Protein AF-A0A1U9NIG8-F1 (afdb_monomer_lite)

Sequence (157 aa):
MRRMVLVVFCVVTMLCSAGCMDKILAWNEDTTTDLLGRKADLVATLAEIDAVADLKSDDGKYKGFMVIAKRPGLEIPAQERLIKRVYEELYFDDAKGDVLVTLVENTNFSHEAKREIMVGLNNIESEEEKIRVLDAVQFRRIGVNAAMGERMGGAEE

Structure (mmCIF, N/CA/C/O backbone):
data_AF-A0A1U9NIG8-F1
#
_entry.id   AF-A0A1U9NIG8-F1
#
loop_
_atom_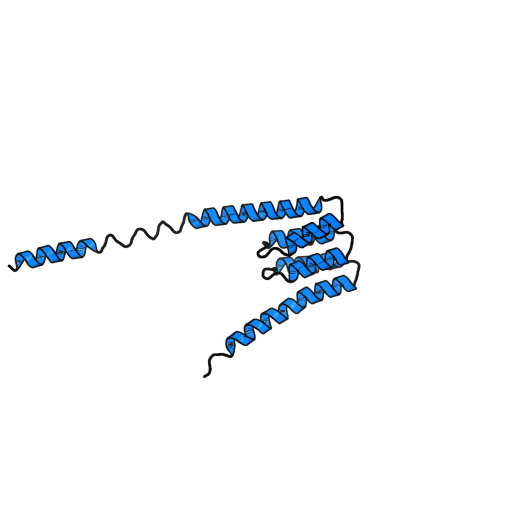site.group_PDB
_atom_site.id
_atom_site.type_symbol
_atom_site.label_atom_id
_atom_site.label_alt_id
_atom_site.label_comp_id
_atom_site.label_asym_id
_atom_site.label_entity_id
_atom_site.label_seq_id
_atom_site.pdbx_PDB_ins_code
_atom_site.Cartn_x
_atom_site.Cartn_y
_atom_site.Cartn_z
_atom_site.occupancy
_atom_site.B_iso_or_equiv
_atom_site.auth_seq_id
_atom_site.auth_comp_id
_atom_site.auth_asym_id
_atom_site.auth_atom_id
_atom_site.pdbx_PDB_model_num
ATOM 1 N N . MET A 1 1 ? 53.396 -64.487 4.299 1.00 51.72 1 MET A N 1
ATOM 2 C CA . MET A 1 1 ? 51.986 -64.040 4.402 1.00 51.72 1 MET A CA 1
ATOM 3 C C . MET A 1 1 ? 51.745 -62.835 5.326 1.00 51.72 1 MET A C 1
ATOM 5 O O . MET A 1 1 ? 50.803 -62.109 5.071 1.00 51.72 1 MET A O 1
ATOM 9 N N . ARG A 1 2 ? 52.586 -62.525 6.332 1.00 53.06 2 ARG A N 1
ATOM 10 C CA . ARG A 1 2 ? 52.402 -61.324 7.191 1.00 53.06 2 ARG A CA 1
ATOM 11 C C . ARG A 1 2 ? 52.739 -59.972 6.531 1.00 53.06 2 ARG A C 1
ATOM 13 O O . ARG A 1 2 ? 52.211 -58.950 6.937 1.00 53.06 2 ARG A O 1
ATOM 20 N N . ARG A 1 3 ? 53.580 -59.962 5.488 1.00 50.28 3 ARG A N 1
ATOM 21 C CA . ARG A 1 3 ? 53.982 -58.733 4.773 1.00 50.28 3 ARG A CA 1
ATOM 22 C C . ARG A 1 3 ? 52.950 -58.229 3.753 1.00 50.28 3 ARG A C 1
ATOM 24 O O . ARG A 1 3 ? 52.964 -57.051 3.440 1.00 50.28 3 ARG A O 1
ATOM 31 N N . MET A 1 4 ? 52.034 -59.084 3.284 1.00 52.28 4 MET A N 1
ATOM 32 C CA . MET A 1 4 ? 50.965 -58.666 2.362 1.00 52.28 4 MET A CA 1
ATOM 33 C C . MET A 1 4 ? 49.781 -57.998 3.073 1.00 52.28 4 MET A C 1
ATOM 35 O O . MET A 1 4 ? 49.127 -57.151 2.481 1.00 52.28 4 MET A O 1
ATOM 39 N N . VAL A 1 5 ? 49.546 -58.303 4.354 1.00 57.59 5 VAL A N 1
ATOM 40 C CA . VAL A 1 5 ? 48.443 -57.702 5.128 1.00 57.59 5 VAL A CA 1
ATOM 41 C C . VAL A 1 5 ? 48.713 -56.223 5.448 1.00 57.59 5 VAL A C 1
ATOM 43 O O . VAL A 1 5 ? 47.792 -55.416 5.437 1.00 57.59 5 VAL A O 1
ATOM 46 N N . LEU A 1 6 ? 49.981 -55.839 5.646 1.00 56.50 6 LEU A N 1
ATOM 47 C CA . LEU A 1 6 ? 50.364 -54.448 5.925 1.00 56.50 6 LEU A CA 1
ATOM 48 C C . LEU A 1 6 ? 50.224 -53.519 4.709 1.00 56.50 6 LEU A C 1
ATOM 50 O O . LEU A 1 6 ? 49.875 -52.355 4.873 1.00 56.50 6 LEU A O 1
ATOM 54 N N . VAL A 1 7 ? 50.448 -54.023 3.491 1.00 58.28 7 VAL A N 1
ATOM 55 C CA . VAL A 1 7 ? 50.362 -53.201 2.270 1.00 58.28 7 VAL A CA 1
ATOM 56 C C . VAL A 1 7 ? 48.907 -52.886 1.917 1.00 58.28 7 VAL A C 1
ATOM 58 O O . VAL A 1 7 ? 48.600 -51.758 1.546 1.00 58.28 7 VAL A O 1
ATOM 61 N N . VAL A 1 8 ? 47.992 -53.840 2.111 1.00 58.78 8 VAL A N 1
ATOM 62 C CA . VAL A 1 8 ? 46.557 -53.627 1.853 1.00 58.78 8 VAL A CA 1
ATOM 63 C C . VAL A 1 8 ? 45.948 -52.649 2.865 1.00 58.78 8 VAL A C 1
ATOM 65 O O . VAL A 1 8 ? 45.137 -51.808 2.485 1.00 58.78 8 VAL A O 1
ATOM 68 N N . PHE A 1 9 ? 46.386 -52.681 4.128 1.00 57.09 9 PHE A N 1
ATOM 69 C CA . PHE A 1 9 ? 45.870 -51.771 5.156 1.00 57.09 9 PHE A CA 1
ATOM 70 C C . PHE A 1 9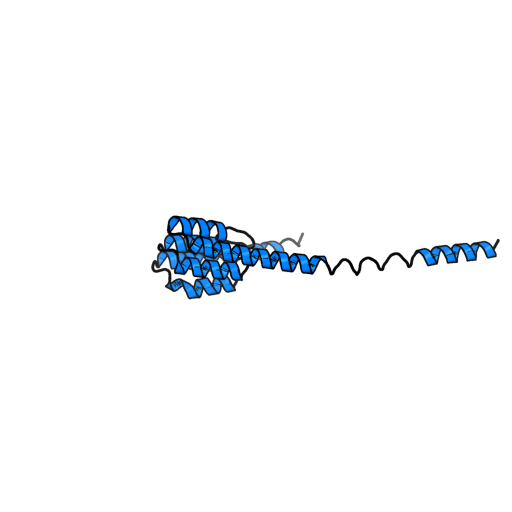 ? 46.286 -50.304 4.923 1.00 57.09 9 PHE A C 1
ATOM 72 O O . PHE A 1 9 ? 45.495 -49.403 5.188 1.00 57.09 9 PHE A O 1
ATOM 79 N N . CYS A 1 10 ? 47.475 -50.048 4.360 1.00 55.31 10 CYS A N 1
ATOM 80 C CA . CYS A 1 10 ? 47.918 -48.686 4.022 1.00 55.31 10 CYS A CA 1
ATOM 81 C C . CYS A 1 10 ? 47.210 -48.084 2.796 1.00 55.31 10 CYS A C 1
ATOM 83 O O . CYS A 1 10 ? 47.046 -46.869 2.727 1.00 55.31 10 CYS A O 1
ATOM 85 N N . VAL A 1 11 ? 46.783 -48.903 1.829 1.00 57.25 11 VAL A N 1
ATOM 86 C CA . VAL A 1 11 ? 46.081 -48.396 0.633 1.00 57.25 11 VAL A CA 1
ATOM 87 C C . VAL A 1 11 ? 44.634 -48.014 0.964 1.00 57.25 11 VAL A C 1
ATOM 89 O O . VAL A 1 11 ? 44.124 -47.027 0.441 1.00 57.25 11 VAL A O 1
ATOM 92 N N . VAL A 1 12 ? 43.983 -48.735 1.883 1.00 55.28 12 VAL A N 1
ATOM 93 C CA . VAL A 1 12 ? 42.585 -48.467 2.265 1.00 55.28 12 VAL A CA 1
ATOM 94 C C . VAL A 1 12 ? 42.450 -47.215 3.143 1.00 55.28 12 VAL A C 1
ATOM 96 O O . VAL A 1 12 ? 41.466 -46.492 3.015 1.00 55.28 12 VAL A O 1
ATOM 99 N N . THR A 1 13 ? 43.437 -46.887 3.984 1.00 55.62 13 THR A N 1
ATOM 100 C CA . THR A 1 13 ? 43.371 -45.679 4.831 1.00 55.62 13 THR A CA 1
ATOM 101 C C . THR A 1 13 ? 43.659 -44.381 4.075 1.00 55.62 13 THR A C 1
ATOM 103 O O . THR A 1 13 ? 43.152 -43.335 4.478 1.00 55.62 13 THR A O 1
ATOM 106 N N . MET A 1 14 ? 44.396 -44.422 2.957 1.00 54.38 14 MET A N 1
ATOM 107 C CA . MET A 1 14 ? 44.646 -43.231 2.130 1.00 54.38 14 MET A CA 1
ATOM 108 C C . MET A 1 14 ? 43.477 -42.831 1.217 1.00 54.38 14 MET A C 1
ATOM 110 O O . MET A 1 14 ? 43.428 -41.690 0.771 1.00 54.38 14 MET A O 1
ATOM 114 N N . LEU A 1 15 ? 42.511 -43.718 0.967 1.00 54.09 15 LEU A N 1
ATOM 115 C CA . LEU A 1 15 ? 41.338 -43.410 0.135 1.00 54.09 15 LEU A CA 1
ATOM 116 C C . LEU A 1 15 ? 40.184 -42.738 0.904 1.00 54.09 15 LEU A C 1
ATOM 118 O O . LEU A 1 15 ? 39.251 -42.245 0.277 1.00 54.09 15 LEU A O 1
ATOM 122 N N . CYS A 1 16 ? 40.254 -42.648 2.237 1.00 51.16 16 CYS A N 1
ATOM 123 C CA . CYS A 1 16 ? 39.199 -42.032 3.056 1.00 51.16 16 CYS A CA 1
ATOM 124 C C . CYS A 1 16 ? 39.382 -40.530 3.339 1.00 51.16 16 CYS A C 1
ATOM 126 O O . CYS A 1 16 ? 38.478 -39.916 3.899 1.00 51.16 16 CYS A O 1
ATOM 128 N N . SER A 1 17 ? 40.508 -39.909 2.973 1.00 53.88 17 SER A N 1
ATOM 129 C CA . SER A 1 17 ? 40.778 -38.493 3.288 1.00 53.88 17 SER A CA 1
ATOM 130 C C . SER A 1 17 ? 40.573 -37.515 2.123 1.00 53.88 17 SER A C 1
ATOM 132 O O . SER A 1 17 ? 40.663 -36.310 2.336 1.00 53.88 17 SER A O 1
ATOM 134 N N . ALA A 1 18 ? 40.231 -37.987 0.919 1.00 54.91 18 ALA A N 1
ATOM 135 C CA . ALA A 1 18 ? 39.984 -37.127 -0.247 1.00 54.91 18 ALA A CA 1
ATOM 136 C C . ALA A 1 18 ? 38.496 -36.768 -0.474 1.00 54.91 18 ALA A C 1
ATOM 138 O O . ALA A 1 18 ? 38.161 -36.192 -1.500 1.00 54.91 18 ALA A O 1
ATOM 139 N N . GLY A 1 19 ? 37.594 -37.112 0.455 1.00 53.56 19 GLY A N 1
ATOM 140 C CA . GLY A 1 19 ? 36.139 -37.011 0.251 1.00 53.56 19 GLY A CA 1
ATOM 141 C C . GLY A 1 19 ? 35.399 -35.891 0.994 1.00 53.56 19 GLY A C 1
ATOM 142 O O . GLY A 1 19 ? 34.171 -35.899 0.986 1.00 53.56 19 GLY A O 1
ATOM 143 N N . CYS A 1 20 ? 36.086 -34.958 1.665 1.00 52.88 20 CYS A N 1
ATOM 144 C CA . CYS A 1 20 ? 35.425 -34.008 2.580 1.00 52.88 20 CYS A CA 1
ATOM 145 C C . CYS A 1 20 ? 35.819 -32.527 2.411 1.00 52.88 20 CYS A C 1
ATOM 147 O O . CYS A 1 20 ? 35.652 -31.765 3.359 1.00 52.88 20 CYS A O 1
ATOM 149 N N . MET A 1 21 ? 36.332 -32.089 1.254 1.00 50.62 21 MET A N 1
ATOM 150 C CA . MET A 1 21 ? 36.712 -30.672 1.051 1.00 50.62 21 MET A CA 1
ATOM 151 C C . MET A 1 21 ? 35.975 -29.952 -0.092 1.00 50.62 21 MET A C 1
ATOM 153 O O . MET A 1 21 ? 36.123 -28.743 -0.215 1.00 50.62 21 MET A O 1
ATOM 157 N N . ASP A 1 22 ? 35.110 -30.617 -0.866 1.00 49.09 22 ASP A N 1
ATOM 158 C CA . ASP A 1 22 ? 34.421 -29.955 -1.994 1.00 49.09 22 ASP A CA 1
ATOM 159 C C . ASP A 1 22 ? 33.100 -29.261 -1.623 1.00 49.09 22 ASP A C 1
ATOM 161 O O . ASP A 1 22 ? 32.481 -28.604 -2.455 1.00 49.09 22 ASP A O 1
ATOM 165 N N . LYS A 1 23 ? 32.644 -29.353 -0.366 1.00 50.47 23 LYS A N 1
ATOM 166 C CA . LYS A 1 23 ? 31.363 -28.748 0.057 1.00 50.47 23 LYS A CA 1
ATOM 167 C C . LYS A 1 23 ? 31.466 -27.364 0.701 1.00 50.47 23 LYS A C 1
ATOM 169 O O . LYS A 1 23 ? 30.437 -26.815 1.074 1.00 50.47 23 LYS A O 1
ATOM 174 N N . ILE A 1 24 ? 32.661 -26.781 0.821 1.00 50.12 24 ILE A N 1
ATOM 175 C CA . ILE A 1 24 ? 32.827 -25.458 1.457 1.00 50.12 24 ILE A CA 1
ATOM 176 C C . ILE A 1 24 ? 32.822 -24.307 0.434 1.00 50.12 24 ILE A C 1
ATOM 178 O O . ILE A 1 24 ? 32.535 -23.173 0.805 1.00 50.12 24 ILE A O 1
ATOM 182 N N . LEU A 1 25 ? 33.041 -24.568 -0.860 1.00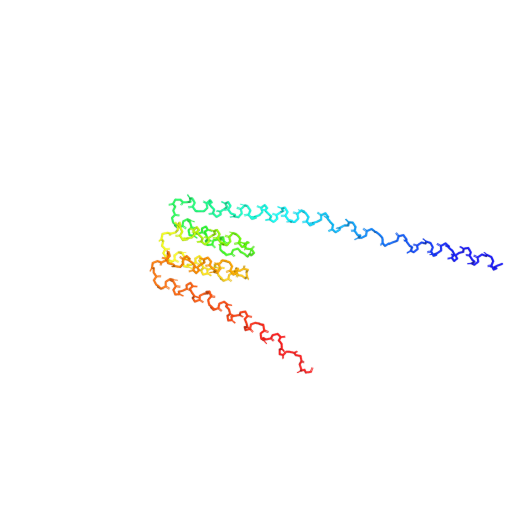 49.56 25 LEU A N 1
ATOM 183 C CA . LEU A 1 25 ? 33.071 -23.505 -1.880 1.00 49.56 25 LEU A CA 1
ATOM 184 C C . LEU A 1 25 ? 31.742 -23.276 -2.619 1.00 49.56 25 LEU A C 1
ATOM 186 O O . LEU A 1 25 ? 31.593 -22.247 -3.264 1.00 49.56 25 LEU A O 1
ATOM 190 N N . ALA A 1 26 ? 30.747 -24.153 -2.466 1.00 50.06 26 ALA A N 1
ATOM 191 C CA . ALA A 1 26 ? 29.436 -23.993 -3.110 1.00 50.06 26 ALA A CA 1
ATOM 192 C C . ALA A 1 26 ? 28.461 -23.064 -2.352 1.00 50.06 26 ALA A C 1
ATOM 194 O O . ALA A 1 26 ? 27.328 -22.894 -2.777 1.00 50.06 26 ALA A O 1
ATOM 195 N N . TRP A 1 27 ? 28.862 -22.475 -1.220 1.00 50.81 27 TRP A N 1
ATOM 196 C CA . TRP A 1 27 ? 27.973 -21.645 -0.387 1.00 50.81 27 TRP A CA 1
ATOM 197 C C . TRP A 1 27 ? 28.051 -20.137 -0.662 1.00 50.81 27 TRP A C 1
ATOM 199 O O . TRP A 1 27 ? 27.320 -19.373 -0.037 1.00 50.81 27 TRP A O 1
ATOM 209 N N . ASN A 1 28 ? 28.923 -19.684 -1.570 1.00 50.53 28 ASN A N 1
ATOM 210 C CA . ASN A 1 28 ? 29.189 -18.249 -1.732 1.00 50.53 28 ASN A CA 1
ATOM 211 C C . ASN A 1 28 ? 28.708 -17.642 -3.063 1.00 50.53 28 ASN A C 1
ATOM 213 O O . ASN A 1 28 ? 28.653 -16.421 -3.172 1.00 50.53 28 ASN A O 1
ATOM 217 N N . GLU A 1 29 ? 28.334 -18.452 -4.058 1.00 51.97 29 GLU A N 1
ATOM 218 C CA . GLU A 1 29 ? 27.858 -17.939 -5.357 1.00 51.97 29 GLU A CA 1
ATOM 219 C C . GLU A 1 29 ? 26.332 -17.756 -5.420 1.00 51.97 29 GLU A C 1
ATOM 221 O O . GLU A 1 29 ? 25.870 -16.855 -6.113 1.00 51.97 29 GLU A O 1
ATOM 226 N N . ASP A 1 30 ? 25.551 -18.491 -4.620 1.00 52.03 30 ASP A N 1
ATOM 227 C CA . ASP A 1 30 ? 24.082 -18.364 -4.624 1.00 52.03 30 ASP A CA 1
ATOM 228 C C . ASP A 1 30 ? 23.573 -17.124 -3.859 1.00 52.03 30 ASP A C 1
ATOM 230 O O . ASP A 1 30 ? 22.505 -16.584 -4.155 1.00 52.03 30 ASP A O 1
ATOM 234 N N . THR A 1 31 ? 24.347 -16.616 -2.891 1.00 55.34 31 THR A N 1
ATOM 235 C CA . THR A 1 31 ? 23.914 -15.488 -2.040 1.00 55.34 31 THR A CA 1
ATOM 236 C C . THR A 1 31 ? 23.945 -14.153 -2.795 1.00 55.34 31 THR A C 1
ATOM 238 O O . THR A 1 31 ? 23.113 -13.276 -2.563 1.00 55.34 31 THR A O 1
ATOM 241 N N . THR A 1 32 ? 24.888 -13.964 -3.720 1.00 59.34 32 THR A N 1
ATOM 242 C CA . THR A 1 32 ? 25.017 -12.707 -4.476 1.00 59.34 32 THR A CA 1
ATOM 243 C C . THR A 1 32 ? 23.973 -12.581 -5.578 1.00 59.34 32 THR A C 1
ATOM 245 O O . THR A 1 32 ? 23.471 -11.478 -5.803 1.00 59.34 32 THR A O 1
ATOM 248 N N . THR A 1 33 ? 23.593 -13.680 -6.231 1.00 62.06 33 THR A N 1
ATOM 249 C CA . THR A 1 33 ? 22.516 -13.676 -7.232 1.00 62.06 33 THR A CA 1
ATOM 250 C C . THR A 1 33 ? 21.151 -13.403 -6.611 1.00 62.06 33 THR A C 1
ATOM 252 O O . THR A 1 33 ? 20.379 -12.631 -7.179 1.00 62.06 33 THR A O 1
ATOM 255 N N . ASP A 1 34 ? 20.877 -13.949 -5.423 1.00 65.62 34 ASP A N 1
ATOM 256 C CA . ASP A 1 34 ? 19.600 -13.746 -4.727 1.00 65.62 34 ASP A CA 1
ATOM 257 C C . ASP A 1 34 ? 19.435 -12.295 -4.239 1.00 65.62 34 ASP A C 1
ATOM 259 O O . ASP A 1 34 ? 18.400 -11.661 -4.452 1.00 65.62 34 ASP A O 1
ATOM 263 N N . LEU A 1 35 ? 20.501 -11.697 -3.692 1.00 70.56 35 LEU A N 1
ATOM 264 C CA . LEU A 1 35 ? 20.488 -10.290 -3.270 1.00 70.56 35 LEU A CA 1
ATOM 265 C C . LEU A 1 35 ? 20.302 -9.318 -4.443 1.00 70.56 35 LEU A C 1
ATOM 267 O O . LEU A 1 35 ? 19.595 -8.313 -4.311 1.00 70.56 35 LEU A O 1
ATOM 271 N N . LEU A 1 36 ? 20.932 -9.596 -5.587 1.00 74.75 36 LEU A N 1
ATOM 272 C CA . LEU A 1 36 ? 20.767 -8.778 -6.790 1.00 74.75 36 LEU A CA 1
ATOM 273 C C . LEU A 1 36 ? 19.362 -8.926 -7.385 1.00 74.75 36 LEU A C 1
ATOM 275 O O . LEU A 1 36 ? 18.773 -7.914 -7.771 1.00 74.75 36 LEU A O 1
ATOM 279 N N . GLY A 1 37 ? 18.812 -10.144 -7.405 1.00 75.00 37 GLY A N 1
ATOM 280 C CA . GLY A 1 37 ? 17.443 -10.412 -7.851 1.00 75.00 37 GLY A CA 1
ATOM 281 C C . GLY A 1 37 ? 16.410 -9.683 -6.995 1.00 75.00 37 GLY A C 1
ATOM 282 O O . GLY A 1 37 ? 15.599 -8.918 -7.514 1.00 75.00 37 GLY A O 1
ATOM 283 N N . ARG A 1 38 ? 16.524 -9.801 -5.670 1.00 80.00 38 ARG A N 1
ATOM 284 C CA . ARG A 1 38 ? 15.645 -9.120 -4.712 1.00 80.00 38 ARG A CA 1
ATOM 285 C C . ARG A 1 38 ? 15.664 -7.599 -4.862 1.00 80.00 38 ARG A C 1
ATOM 287 O O . ARG A 1 38 ? 14.623 -6.945 -4.845 1.00 80.00 38 ARG A O 1
ATOM 294 N N . LYS A 1 39 ? 16.852 -7.021 -5.067 1.00 84.88 39 LYS A N 1
ATOM 295 C CA . LYS A 1 39 ? 16.991 -5.579 -5.308 1.00 84.88 39 LYS A CA 1
ATOM 296 C C . LYS A 1 39 ? 16.319 -5.151 -6.617 1.00 84.88 39 LYS A C 1
ATOM 298 O O . LYS A 1 39 ? 15.713 -4.081 -6.651 1.00 84.88 39 LYS A O 1
ATOM 303 N N . ALA A 1 40 ? 16.436 -5.945 -7.681 1.00 87.31 40 ALA A N 1
ATOM 304 C CA . ALA A 1 40 ? 15.781 -5.655 -8.954 1.00 87.31 40 ALA A CA 1
ATOM 305 C C . ALA A 1 40 ? 14.247 -5.699 -8.825 1.00 87.31 40 ALA A C 1
ATOM 307 O O . ALA A 1 40 ? 13.578 -4.782 -9.305 1.00 87.31 40 ALA A O 1
ATOM 308 N N . ASP A 1 41 ? 13.713 -6.685 -8.102 1.00 90.69 41 ASP A N 1
ATOM 309 C CA . ASP A 1 41 ? 12.275 -6.817 -7.829 1.00 90.69 41 ASP A CA 1
ATOM 310 C C . ASP A 1 41 ? 11.720 -5.638 -7.022 1.00 90.69 41 ASP A C 1
ATOM 312 O O . ASP A 1 41 ? 10.655 -5.102 -7.351 1.00 90.69 41 ASP A O 1
ATOM 316 N N . LEU A 1 42 ? 12.457 -5.169 -6.009 1.00 94.00 42 LEU A N 1
ATOM 317 C CA . LEU A 1 42 ? 12.078 -3.967 -5.265 1.00 94.00 42 LEU A CA 1
ATOM 318 C C . LEU A 1 42 ? 12.004 -2.745 -6.185 1.00 94.00 42 LEU A C 1
ATOM 320 O O . LEU A 1 42 ? 11.020 -2.009 -6.154 1.00 94.00 42 LEU A O 1
ATOM 324 N N . VAL A 1 43 ? 13.032 -2.523 -7.009 1.00 95.94 43 VAL A N 1
ATOM 325 C CA . VAL A 1 43 ? 13.075 -1.378 -7.933 1.00 95.94 43 VAL A CA 1
ATOM 326 C C . VAL A 1 43 ? 11.912 -1.434 -8.924 1.00 95.94 43 VAL A C 1
ATOM 328 O O . VAL A 1 43 ? 11.266 -0.412 -9.151 1.00 95.94 43 VAL A O 1
ATOM 331 N N . ALA A 1 44 ? 11.605 -2.615 -9.466 1.00 96.75 44 ALA A N 1
ATOM 332 C CA . ALA A 1 44 ? 10.466 -2.808 -10.359 1.00 96.75 44 ALA A CA 1
ATOM 333 C C . ALA A 1 44 ? 9.132 -2.517 -9.6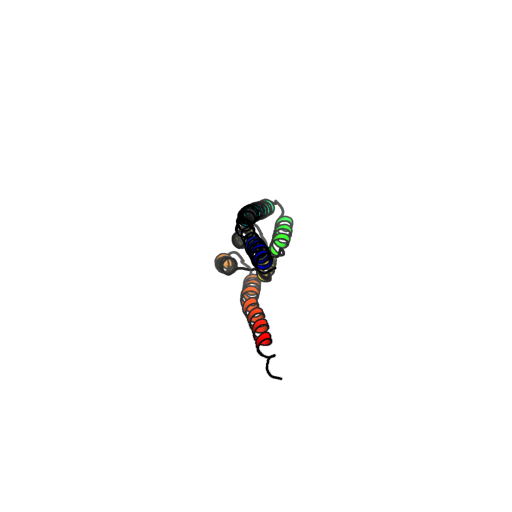54 1.00 96.75 44 ALA A C 1
ATOM 335 O O . ALA A 1 44 ? 8.289 -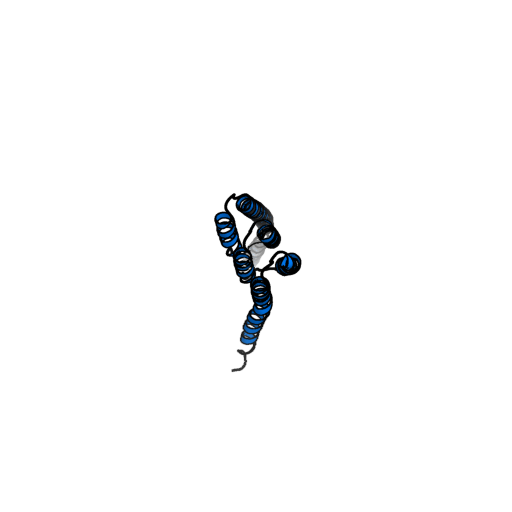1.809 -10.201 1.00 96.75 44 ALA A O 1
ATOM 336 N N . THR A 1 45 ? 8.970 -2.989 -8.417 1.00 97.69 45 THR A N 1
ATOM 337 C CA . THR A 1 45 ? 7.760 -2.753 -7.616 1.00 97.69 45 THR A CA 1
ATOM 338 C C . THR A 1 45 ? 7.572 -1.269 -7.293 1.00 97.69 45 THR A C 1
ATOM 340 O O . THR A 1 45 ? 6.464 -0.747 -7.390 1.00 97.69 45 THR A O 1
ATOM 343 N N . LEU A 1 46 ? 8.645 -0.555 -6.940 1.00 98.12 46 LEU A N 1
ATOM 344 C CA . LEU A 1 46 ? 8.587 0.891 -6.696 1.00 98.12 46 LEU A CA 1
ATOM 345 C C . LEU A 1 46 ? 8.214 1.661 -7.968 1.00 98.12 46 LEU A C 1
ATOM 347 O O . LEU A 1 46 ? 7.370 2.555 -7.913 1.00 98.12 46 LEU A O 1
ATOM 351 N N . ALA A 1 47 ? 8.802 1.287 -9.107 1.00 98.25 47 ALA A N 1
ATOM 352 C CA . ALA A 1 47 ? 8.470 1.877 -10.398 1.00 98.25 47 ALA A CA 1
ATOM 353 C C . ALA A 1 47 ? 7.012 1.603 -10.796 1.00 98.25 47 ALA A C 1
ATOM 355 O O . ALA A 1 47 ? 6.359 2.475 -11.360 1.00 98.25 47 ALA A O 1
ATOM 356 N N . GLU A 1 48 ? 6.481 0.423 -10.473 1.00 98.56 48 GLU A N 1
ATOM 357 C CA . GLU A 1 48 ? 5.075 0.094 -10.696 1.00 98.56 48 GLU A CA 1
ATOM 358 C C . GLU A 1 48 ? 4.141 0.954 -9.838 1.00 98.56 48 GLU A C 1
ATOM 360 O O . GLU A 1 48 ? 3.167 1.492 -10.360 1.00 98.56 48 GLU A O 1
ATOM 365 N N . ILE A 1 49 ? 4.447 1.132 -8.547 1.00 98.62 49 ILE A N 1
ATOM 366 C CA . ILE A 1 49 ? 3.672 2.014 -7.659 1.00 98.62 49 ILE A CA 1
ATOM 367 C C . ILE A 1 49 ? 3.630 3.437 -8.228 1.00 98.62 49 ILE A C 1
ATOM 369 O O . ILE A 1 49 ? 2.563 4.048 -8.280 1.00 98.62 49 ILE A O 1
ATOM 373 N N . ASP A 1 50 ? 4.773 3.953 -8.682 1.00 98.56 50 ASP A N 1
ATOM 374 C CA . ASP A 1 50 ? 4.852 5.288 -9.275 1.00 98.56 50 ASP A CA 1
ATOM 375 C C . ASP A 1 50 ? 4.107 5.366 -10.623 1.00 98.56 50 ASP A C 1
ATOM 377 O O . ASP A 1 50 ? 3.391 6.332 -10.871 1.00 98.56 50 ASP A O 1
ATOM 381 N N . ALA A 1 51 ? 4.161 4.322 -11.453 1.00 98.56 51 ALA A N 1
ATOM 382 C CA . ALA A 1 51 ? 3.394 4.269 -12.697 1.00 98.56 51 ALA A CA 1
ATOM 383 C C . ALA A 1 51 ? 1.872 4.234 -12.460 1.00 98.56 51 ALA A C 1
ATOM 385 O O . ALA A 1 51 ? 1.115 4.825 -13.232 1.00 98.56 51 ALA A O 1
ATOM 386 N N . VAL A 1 52 ? 1.412 3.560 -11.399 1.00 98.62 52 VAL A N 1
ATOM 387 C CA . VAL A 1 52 ? -0.000 3.581 -10.988 1.00 98.62 52 VAL A CA 1
ATOM 388 C C . VAL A 1 52 ? -0.396 4.969 -10.487 1.00 98.62 52 VAL A C 1
ATOM 390 O O . VAL A 1 52 ? -1.466 5.450 -10.855 1.00 98.62 52 VAL A O 1
ATOM 393 N N . ALA A 1 53 ? 0.458 5.629 -9.698 1.00 98.38 53 ALA A N 1
ATOM 394 C CA . ALA A 1 53 ? 0.226 6.991 -9.212 1.00 98.38 53 ALA A CA 1
ATOM 395 C C . ALA A 1 53 ? 0.031 8.004 -10.356 1.00 98.38 53 ALA A C 1
ATOM 397 O O . ALA A 1 53 ? -0.827 8.880 -10.259 1.00 98.38 53 ALA A O 1
ATOM 398 N N . ASP A 1 54 ? 0.750 7.829 -11.467 1.00 98.31 54 ASP A N 1
ATOM 399 C CA . ASP A 1 54 ? 0.679 8.709 -12.640 1.00 98.31 54 ASP A CA 1
ATOM 400 C C . ASP A 1 54 ? -0.576 8.496 -13.519 1.00 98.31 54 ASP A C 1
ATOM 402 O O . ASP A 1 54 ? -0.792 9.215 -14.506 1.00 98.31 54 ASP A O 1
ATOM 406 N N . LEU A 1 55 ? -1.439 7.521 -13.200 1.00 97.94 55 LEU A N 1
ATOM 407 C CA . LEU A 1 55 ? -2.690 7.315 -13.933 1.00 97.94 55 LEU A CA 1
ATOM 408 C C . LEU A 1 55 ? -3.631 8.515 -13.767 1.00 97.94 55 LEU A C 1
ATOM 410 O O . LEU A 1 55 ? -3.843 9.037 -12.681 1.00 97.94 55 LEU A O 1
ATOM 414 N N . LYS A 1 56 ? -4.284 8.932 -14.856 1.00 97.12 56 LYS A N 1
ATOM 415 C CA . LYS A 1 56 ? -5.181 10.104 -14.831 1.00 97.12 56 LYS A CA 1
ATOM 416 C C . LYS A 1 56 ? -6.504 9.872 -14.102 1.00 97.12 56 LYS A C 1
ATOM 418 O O . LYS A 1 56 ? -7.150 10.832 -13.701 1.00 97.12 56 LYS A O 1
ATOM 423 N N . SER A 1 57 ? -6.954 8.622 -14.028 1.00 97.62 57 SER A N 1
ATOM 424 C CA . SER A 1 57 ? -8.251 8.261 -13.457 1.00 97.62 57 SER A CA 1
ATOM 425 C C . SER A 1 57 ? -8.065 7.701 -12.058 1.00 97.62 57 SER A C 1
ATOM 427 O O . SER A 1 57 ? -7.298 6.757 -11.884 1.00 97.62 57 SER A O 1
ATOM 429 N N . ASP A 1 58 ? -8.816 8.242 -11.102 1.00 97.12 58 ASP A N 1
ATOM 430 C CA . ASP A 1 58 ? -8.805 7.795 -9.708 1.00 97.12 58 ASP A CA 1
ATOM 431 C C . ASP A 1 58 ? -9.199 6.313 -9.560 1.00 97.12 58 ASP A C 1
ATOM 433 O O . ASP A 1 58 ? -8.484 5.552 -8.922 1.00 97.12 58 ASP A O 1
ATOM 437 N N . ASP A 1 59 ? -10.231 5.849 -10.278 1.00 98.06 59 ASP A N 1
ATOM 438 C CA . ASP A 1 59 ? -10.613 4.425 -10.327 1.00 98.06 59 ASP A CA 1
ATOM 439 C C . ASP A 1 59 ? -9.466 3.529 -10.833 1.00 98.06 59 ASP A C 1
ATOM 441 O O . ASP A 1 59 ? -9.244 2.427 -10.326 1.00 98.06 59 ASP A O 1
ATOM 445 N N . GLY A 1 60 ? -8.691 4.019 -11.807 1.00 98.38 60 GLY A N 1
ATOM 446 C CA . GLY A 1 60 ? -7.495 3.336 -12.298 1.00 98.38 60 GLY A CA 1
ATOM 447 C C . GLY A 1 60 ? -6.399 3.243 -11.236 1.00 98.38 60 GLY A C 1
ATOM 448 O O . GLY A 1 60 ? -5.833 2.164 -11.040 1.00 98.38 60 GLY A O 1
ATOM 449 N N . LYS A 1 61 ? -6.138 4.347 -10.522 1.00 98.69 61 LYS A N 1
ATOM 450 C CA . LYS A 1 61 ? -5.191 4.387 -9.398 1.00 98.69 61 LYS A CA 1
ATOM 451 C C . LYS A 1 61 ? -5.619 3.430 -8.286 1.00 98.69 61 LYS A C 1
ATOM 453 O O . LYS A 1 61 ? -4.821 2.593 -7.871 1.00 98.69 61 LYS A O 1
ATOM 458 N N . TYR A 1 62 ? -6.885 3.490 -7.868 1.00 98.69 62 TYR A N 1
ATOM 459 C CA . TYR A 1 62 ? -7.463 2.612 -6.849 1.00 98.69 62 TYR A CA 1
ATOM 460 C C . TYR A 1 62 ? -7.266 1.141 -7.214 1.00 98.69 62 TYR A C 1
ATOM 462 O O . TYR A 1 62 ? -6.674 0.384 -6.445 1.00 98.69 62 TYR A O 1
ATOM 470 N N . LYS A 1 63 ? -7.676 0.734 -8.422 1.00 98.62 63 LYS A N 1
ATOM 471 C CA . LYS A 1 63 ? -7.511 -0.651 -8.890 1.00 98.62 63 LYS A CA 1
ATOM 472 C C . LYS A 1 63 ? -6.047 -1.082 -8.906 1.00 98.62 63 LYS A C 1
ATOM 474 O O . LYS A 1 63 ? -5.743 -2.190 -8.464 1.00 98.62 63 LYS A O 1
ATOM 479 N N . GLY A 1 64 ? -5.147 -0.223 -9.384 1.00 98.62 64 GLY A N 1
ATOM 480 C CA . GLY A 1 64 ? -3.712 -0.506 -9.407 1.00 98.62 64 GLY A CA 1
ATOM 481 C C . GLY A 1 64 ? -3.131 -0.684 -8.003 1.00 98.62 64 GLY A C 1
ATOM 482 O O . GLY A 1 64 ? -2.518 -1.713 -7.713 1.00 98.62 64 GLY A O 1
ATOM 483 N N . PHE A 1 65 ? -3.386 0.262 -7.099 1.00 98.69 65 PHE A N 1
ATOM 484 C CA . PHE A 1 65 ? -2.909 0.187 -5.719 1.00 98.69 65 PHE A CA 1
ATOM 485 C C . PHE A 1 65 ? -3.496 -1.010 -4.968 1.00 98.69 65 PHE A C 1
ATOM 487 O O . PHE A 1 65 ? -2.759 -1.692 -4.257 1.00 98.69 65 PHE A O 1
ATOM 494 N N . MET A 1 66 ? -4.773 -1.339 -5.185 1.00 98.62 66 MET A N 1
ATOM 495 C CA . MET A 1 66 ? -5.404 -2.535 -4.617 1.00 98.62 66 MET A CA 1
ATOM 496 C C . MET A 1 66 ? -4.715 -3.825 -5.063 1.00 98.62 66 MET A C 1
ATOM 498 O O . MET A 1 66 ? -4.515 -4.732 -4.253 1.00 98.62 66 MET A O 1
ATOM 502 N N . VAL A 1 67 ? -4.343 -3.935 -6.342 1.00 98.44 67 VAL A N 1
ATOM 503 C CA . VAL A 1 67 ? -3.613 -5.107 -6.848 1.00 98.44 67 VAL A CA 1
ATOM 504 C C . VAL A 1 67 ? -2.250 -5.230 -6.170 1.00 98.44 67 VAL A C 1
ATOM 506 O O . VAL A 1 67 ? -1.875 -6.334 -5.780 1.00 98.44 67 VAL A O 1
ATOM 509 N N . ILE A 1 68 ? -1.530 -4.119 -5.996 1.00 98.25 68 ILE A N 1
ATOM 510 C CA . ILE A 1 68 ? -0.213 -4.111 -5.344 1.00 98.25 68 ILE A CA 1
ATOM 511 C C . ILE A 1 68 ? -0.342 -4.450 -3.850 1.00 98.25 68 ILE A C 1
ATOM 513 O O . ILE A 1 68 ? 0.405 -5.294 -3.359 1.00 98.25 68 ILE A O 1
ATOM 517 N N . ALA A 1 69 ? -1.318 -3.873 -3.140 1.00 97.94 69 ALA A N 1
ATOM 518 C CA . ALA A 1 69 ? -1.550 -4.115 -1.712 1.00 97.94 69 ALA A CA 1
ATOM 519 C C . ALA A 1 69 ? -1.824 -5.595 -1.388 1.00 97.94 69 ALA A C 1
ATOM 521 O O . ALA A 1 69 ? -1.367 -6.104 -0.362 1.00 97.94 69 ALA A O 1
ATOM 522 N N . LYS A 1 70 ? -2.518 -6.304 -2.289 1.00 97.06 70 LYS A N 1
ATOM 523 C CA . LYS A 1 70 ? -2.827 -7.739 -2.158 1.00 97.06 70 LYS A CA 1
ATOM 524 C C . LYS A 1 70 ? -1.623 -8.661 -2.361 1.00 97.06 70 LYS A C 1
ATOM 526 O O . LYS A 1 70 ? -1.744 -9.860 -2.112 1.00 97.06 70 LYS A O 1
ATOM 531 N N . ARG A 1 71 ? -0.484 -8.164 -2.858 1.00 96.44 71 ARG A N 1
ATOM 532 C CA . ARG A 1 71 ? 0.661 -9.029 -3.174 1.00 96.44 71 ARG A CA 1
ATOM 533 C C . ARG A 1 71 ? 1.334 -9.535 -1.903 1.00 96.44 71 ARG A C 1
ATOM 535 O O . ARG A 1 71 ? 1.795 -8.718 -1.105 1.00 96.44 71 ARG A O 1
ATOM 542 N N . PRO A 1 72 ? 1.470 -10.855 -1.715 1.00 93.00 72 PRO A N 1
ATOM 543 C CA . PRO A 1 72 ? 2.226 -11.378 -0.589 1.00 93.00 72 PRO A CA 1
ATOM 544 C C . PRO A 1 72 ? 3.700 -10.987 -0.730 1.00 93.00 72 PRO A C 1
ATOM 546 O O . PRO A 1 72 ? 4.231 -10.926 -1.837 1.00 93.00 72 PRO A O 1
ATOM 549 N N . GLY A 1 73 ? 4.378 -10.745 0.388 1.00 90.56 73 GLY A N 1
ATOM 550 C CA . GLY A 1 73 ? 5.826 -10.524 0.363 1.00 90.56 73 GLY A CA 1
ATOM 551 C C . GLY A 1 73 ? 6.262 -9.130 -0.102 1.00 90.56 73 GLY A C 1
ATOM 552 O O . GLY A 1 73 ? 7.457 -8.923 -0.291 1.00 90.56 73 GLY A O 1
ATOM 553 N N . LEU A 1 74 ? 5.341 -8.163 -0.226 1.00 95.25 74 LEU A N 1
ATOM 554 C CA . LEU A 1 74 ? 5.676 -6.770 -0.534 1.00 95.25 74 LEU A CA 1
ATOM 555 C C . LEU A 1 74 ? 6.739 -6.219 0.433 1.00 95.25 74 LEU A C 1
ATOM 557 O O . LEU A 1 74 ? 6.532 -6.197 1.646 1.00 95.25 74 LEU A O 1
ATOM 561 N N . GLU A 1 75 ? 7.887 -5.788 -0.077 1.00 95.69 75 GLU A N 1
ATOM 562 C CA . GLU A 1 75 ? 8.987 -5.346 0.781 1.00 95.69 75 GLU A CA 1
ATOM 563 C C . GLU A 1 75 ? 8.662 -4.058 1.542 1.00 95.69 75 GLU A C 1
ATOM 565 O O . GLU A 1 75 ? 7.886 -3.228 1.078 1.00 95.69 75 GLU A O 1
ATOM 570 N N . ILE A 1 76 ? 9.309 -3.857 2.694 1.00 97.00 76 ILE A N 1
ATOM 571 C CA . ILE A 1 76 ? 9.053 -2.712 3.582 1.00 97.00 76 ILE A CA 1
ATOM 572 C C . ILE A 1 76 ? 9.098 -1.362 2.838 1.00 97.00 76 ILE A C 1
ATOM 574 O O . ILE A 1 76 ? 8.129 -0.612 2.958 1.00 97.00 76 ILE A O 1
ATOM 578 N N . PRO A 1 77 ? 10.123 -1.054 2.012 1.00 97.62 77 PRO A N 1
ATOM 579 C CA . PRO A 1 77 ? 10.155 0.225 1.303 1.00 97.62 77 PRO A CA 1
ATOM 580 C C . PRO A 1 77 ? 9.015 0.370 0.284 1.00 97.62 77 PRO A C 1
ATOM 582 O O . PRO A 1 77 ? 8.528 1.475 0.055 1.00 97.62 77 PRO A O 1
ATOM 585 N N . ALA A 1 78 ? 8.560 -0.738 -0.313 1.00 98.12 78 ALA A N 1
ATOM 586 C CA . ALA A 1 78 ? 7.416 -0.738 -1.220 1.00 98.12 78 ALA A CA 1
ATOM 587 C C . ALA A 1 78 ? 6.093 -0.522 -0.468 1.00 98.12 78 ALA A C 1
ATOM 589 O O . ALA A 1 78 ? 5.251 0.230 -0.953 1.00 98.12 78 ALA A O 1
ATOM 590 N N . GLN A 1 79 ? 5.929 -1.094 0.732 1.00 98.44 79 GLN A N 1
ATOM 591 C CA . GLN A 1 79 ? 4.770 -0.817 1.591 1.00 98.44 79 GLN A CA 1
ATOM 592 C C . GLN A 1 79 ? 4.704 0.673 1.965 1.00 98.44 79 GLN A C 1
ATOM 594 O O . GLN A 1 79 ? 3.666 1.304 1.779 1.00 98.44 79 GLN A O 1
ATOM 599 N N . GLU A 1 80 ? 5.813 1.259 2.433 1.00 98.38 80 GLU A N 1
ATOM 600 C CA . GLU A 1 80 ? 5.884 2.688 2.784 1.00 98.38 80 GLU A CA 1
ATOM 601 C C . GLU A 1 80 ? 5.599 3.591 1.573 1.00 98.38 80 GLU A C 1
ATOM 603 O O . GLU A 1 80 ? 4.850 4.565 1.684 1.00 98.38 80 GLU A O 1
ATOM 608 N N . ARG A 1 81 ? 6.169 3.269 0.401 1.00 98.44 81 ARG A N 1
ATOM 609 C CA . ARG A 1 81 ? 5.929 4.026 -0.837 1.00 98.44 81 ARG A CA 1
ATOM 610 C C . ARG A 1 81 ? 4.469 3.942 -1.271 1.00 98.44 81 ARG A C 1
ATOM 612 O O . ARG A 1 81 ? 3.903 4.974 -1.621 1.00 98.44 81 ARG A O 1
ATOM 619 N N . LEU A 1 82 ? 3.866 2.753 -1.216 1.00 98.69 82 LEU A N 1
ATOM 620 C CA . LEU A 1 82 ? 2.456 2.548 -1.545 1.00 98.69 82 LEU A CA 1
ATOM 621 C C . LEU A 1 82 ? 1.552 3.394 -0.642 1.00 98.69 82 LEU A C 1
ATOM 623 O O . LEU A 1 82 ? 0.704 4.111 -1.155 1.00 98.69 82 LEU A O 1
ATOM 627 N N . ILE A 1 83 ? 1.772 3.372 0.677 1.00 98.62 83 ILE A N 1
ATOM 628 C CA . ILE A 1 83 ? 0.978 4.148 1.645 1.00 98.62 83 ILE A CA 1
ATOM 629 C C . ILE A 1 83 ? 1.037 5.647 1.335 1.00 98.62 83 ILE A C 1
ATOM 631 O O . ILE A 1 83 ? -0.002 6.301 1.262 1.00 98.62 83 ILE A O 1
ATOM 635 N N . LYS A 1 84 ? 2.240 6.189 1.099 1.00 98.56 84 LYS A N 1
ATOM 636 C CA . LYS A 1 84 ? 2.413 7.608 0.746 1.00 98.56 84 LYS A CA 1
ATOM 637 C C . LYS A 1 84 ? 1.644 7.968 -0.518 1.00 98.56 84 LYS A C 1
ATOM 639 O O . LYS A 1 84 ? 0.868 8.917 -0.505 1.00 98.56 84 LYS A O 1
ATOM 644 N N . ARG A 1 85 ? 1.800 7.166 -1.577 1.00 98.50 85 ARG A N 1
ATOM 645 C CA . ARG A 1 85 ? 1.093 7.395 -2.842 1.00 98.50 85 ARG A CA 1
ATOM 646 C C . ARG A 1 85 ? -0.418 7.274 -2.694 1.00 98.50 85 ARG A C 1
ATOM 648 O O . ARG A 1 85 ? -1.128 8.074 -3.277 1.00 98.50 85 ARG A O 1
ATOM 655 N N . VAL A 1 86 ? -0.922 6.346 -1.886 1.00 98.62 86 VAL A N 1
ATOM 656 C CA . VAL A 1 86 ? -2.361 6.231 -1.606 1.00 98.62 86 VAL A CA 1
ATOM 657 C C . VAL A 1 86 ? -2.912 7.519 -0.995 1.00 98.62 86 VAL A C 1
ATOM 659 O O . VAL A 1 86 ? -3.934 8.012 -1.463 1.00 98.62 86 VAL A O 1
ATOM 662 N N . TYR A 1 87 ? -2.229 8.096 -0.002 1.00 98.50 87 TYR A N 1
ATOM 663 C CA . TYR A 1 87 ? -2.666 9.359 0.602 1.00 98.50 87 TYR A CA 1
ATOM 664 C C . TYR A 1 87 ? -2.571 10.552 -0.351 1.00 98.50 87 TYR A C 1
ATOM 666 O O . TYR A 1 87 ? -3.453 11.406 -0.331 1.00 98.50 87 TYR A O 1
ATOM 674 N N . GLU A 1 88 ? -1.503 10.621 -1.147 1.00 98.06 88 GLU A N 1
ATOM 675 C CA . GLU A 1 88 ? -1.236 11.734 -2.065 1.00 98.06 88 GLU A CA 1
ATOM 676 C C . GLU A 1 88 ? -2.141 11.714 -3.305 1.00 98.06 88 GLU A C 1
ATOM 678 O O . GLU A 1 88 ? -2.517 12.771 -3.809 1.00 98.06 88 GLU A O 1
ATOM 683 N N . GLU A 1 89 ? -2.465 10.524 -3.817 1.00 98.38 89 GLU A N 1
ATOM 684 C CA . GLU A 1 89 ? -2.942 10.365 -5.194 1.00 98.38 89 GLU A CA 1
ATOM 685 C C . GLU A 1 89 ? -4.393 9.913 -5.324 1.00 98.38 89 GLU A C 1
ATOM 687 O O . GLU A 1 89 ? -4.975 10.146 -6.390 1.00 98.38 89 GLU A O 1
ATOM 692 N N . LEU A 1 90 ? -4.956 9.257 -4.300 1.00 98.31 90 LEU A N 1
ATOM 693 C CA . LEU A 1 90 ? -6.376 8.908 -4.281 1.00 98.31 90 LEU A CA 1
ATOM 694 C C . LEU A 1 90 ? -7.193 10.066 -3.727 1.00 98.31 90 LEU A C 1
ATOM 696 O O . LEU A 1 90 ? -6.887 10.623 -2.672 1.00 98.31 90 LEU A O 1
ATOM 700 N N . TYR A 1 91 ? -8.263 10.401 -4.435 1.00 97.88 91 TYR A N 1
ATOM 701 C CA . TYR A 1 91 ? -9.155 11.480 -4.041 1.00 97.88 91 TYR A CA 1
ATOM 702 C C . TYR A 1 91 ? -10.133 11.042 -2.948 1.00 97.88 91 TYR A C 1
ATOM 704 O O . TYR A 1 91 ? -10.323 11.766 -1.972 1.00 97.88 91 TYR A O 1
ATOM 712 N N . PHE A 1 92 ? -10.738 9.860 -3.095 1.00 97.75 92 PHE A N 1
ATOM 713 C CA . PHE A 1 92 ? -11.781 9.402 -2.182 1.00 97.75 92 PHE A CA 1
ATOM 714 C C . PHE A 1 92 ? -11.217 8.630 -0.984 1.00 97.75 92 PHE A C 1
ATOM 716 O O . PHE A 1 92 ? -10.331 7.782 -1.111 1.00 97.75 92 PHE A O 1
ATOM 723 N N . ASP A 1 93 ? -11.746 8.931 0.199 1.00 98.31 93 ASP A N 1
ATOM 724 C CA . ASP A 1 93 ? -11.274 8.353 1.456 1.00 98.31 93 ASP A CA 1
ATOM 725 C C . ASP A 1 93 ? -11.642 6.879 1.635 1.00 98.31 93 ASP A C 1
ATOM 727 O O . ASP A 1 93 ? -10.867 6.137 2.234 1.00 98.31 93 ASP A O 1
ATOM 731 N N . ASP A 1 94 ? -12.774 6.437 1.089 1.00 98.19 94 ASP A N 1
ATOM 732 C CA . ASP A 1 94 ? -13.167 5.024 1.060 1.00 98.19 94 ASP A CA 1
ATOM 733 C C . ASP A 1 94 ? -12.155 4.191 0.258 1.00 98.19 94 ASP A C 1
ATOM 735 O O . ASP A 1 94 ? -11.696 3.144 0.722 1.00 98.19 94 ASP A O 1
ATOM 739 N N . ALA A 1 95 ? -11.711 4.709 -0.891 1.00 98.50 95 ALA A N 1
ATOM 740 C CA . ALA A 1 95 ? -10.675 4.101 -1.716 1.00 98.50 95 ALA A CA 1
ATOM 741 C C . ALA A 1 95 ? -9.317 4.050 -0.993 1.00 98.50 95 ALA A C 1
ATOM 743 O O . ALA A 1 95 ? -8.629 3.025 -1.045 1.00 98.50 95 ALA A O 1
ATOM 744 N N . LYS A 1 96 ? -8.935 5.120 -0.275 1.00 98.69 96 LYS A N 1
ATOM 745 C CA . LYS A 1 96 ? -7.742 5.106 0.595 1.00 98.69 96 LYS A CA 1
ATOM 746 C C . LYS A 1 96 ? -7.873 4.033 1.672 1.00 98.69 96 LYS A C 1
ATOM 748 O O . LYS A 1 96 ? -6.965 3.217 1.831 1.00 98.69 96 LYS A O 1
ATOM 753 N N . GLY A 1 97 ? -8.994 4.022 2.391 1.00 98.38 97 GLY A N 1
ATOM 754 C CA . GLY A 1 97 ? -9.265 3.070 3.462 1.00 98.38 97 GLY A CA 1
ATOM 755 C C . GLY A 1 97 ? -9.176 1.624 2.981 1.00 98.38 97 GLY A C 1
ATOM 756 O O . GLY A 1 97 ? -8.472 0.823 3.593 1.00 98.38 97 GLY A O 1
ATOM 757 N N . ASP A 1 98 ? -9.780 1.310 1.834 1.00 98.50 98 ASP A N 1
ATOM 758 C CA . ASP A 1 98 ? -9.782 -0.031 1.244 1.00 98.50 98 ASP A CA 1
ATOM 759 C C . ASP A 1 98 ? -8.365 -0.541 0.961 1.00 98.50 98 ASP A C 1
ATOM 761 O O . ASP A 1 98 ? -8.018 -1.670 1.327 1.00 98.50 98 ASP A O 1
ATOM 765 N N . VAL A 1 99 ? -7.526 0.293 0.336 1.00 98.62 99 VAL A N 1
ATOM 766 C CA . VAL A 1 99 ? -6.140 -0.077 0.017 1.00 98.62 99 VAL A CA 1
ATOM 767 C C . VAL A 1 99 ? -5.327 -0.281 1.292 1.00 98.62 99 VAL A C 1
ATOM 769 O O . VAL A 1 99 ? -4.587 -1.262 1.401 1.00 98.62 99 VAL A O 1
ATOM 772 N N . LEU A 1 100 ? -5.464 0.621 2.266 1.00 98.44 100 LEU A N 1
ATOM 773 C CA . LEU A 1 100 ? -4.708 0.557 3.515 1.00 98.44 100 LEU A CA 1
ATOM 774 C C . LEU A 1 100 ? -5.114 -0.646 4.367 1.00 98.44 100 LEU A C 1
ATOM 776 O O . LEU A 1 100 ? -4.236 -1.357 4.851 1.00 98.44 100 LEU A O 1
ATOM 780 N N . VAL A 1 101 ? -6.413 -0.921 4.507 1.00 98.12 101 VAL A N 1
ATOM 781 C CA . VAL A 1 101 ? -6.916 -2.115 5.205 1.00 98.12 101 VAL A CA 1
ATOM 782 C C . VAL A 1 101 ? -6.399 -3.378 4.518 1.00 98.12 101 VAL A C 1
ATOM 784 O O . VAL A 1 101 ? -5.817 -4.236 5.181 1.00 98.12 101 VAL A O 1
ATOM 787 N N . THR A 1 102 ? -6.491 -3.447 3.188 1.00 97.75 102 THR A N 1
ATOM 788 C CA . THR A 1 102 ? -5.975 -4.584 2.409 1.00 97.75 102 THR A CA 1
ATOM 789 C C . THR A 1 102 ? -4.476 -4.801 2.634 1.00 97.75 102 THR A C 1
ATOM 791 O O . THR A 1 102 ? -4.020 -5.934 2.791 1.00 97.75 102 THR A O 1
ATOM 794 N N . LEU A 1 103 ? -3.688 -3.722 2.675 1.00 97.62 103 LEU A N 1
ATOM 795 C CA . LEU A 1 103 ? -2.255 -3.802 2.947 1.00 97.62 103 LEU A CA 1
ATOM 796 C C . LEU A 1 103 ? -1.972 -4.288 4.378 1.00 97.62 103 LEU A C 1
ATOM 798 O O . LEU A 1 103 ? -1.059 -5.087 4.582 1.00 97.62 103 LEU A O 1
ATOM 802 N N . VAL A 1 104 ? -2.748 -3.829 5.363 1.00 96.69 104 VAL A N 1
ATOM 803 C CA . VAL A 1 104 ? -2.618 -4.221 6.778 1.00 96.69 104 VAL A CA 1
ATOM 804 C C . VAL A 1 104 ? -2.919 -5.707 6.983 1.00 96.69 104 VAL A C 1
ATOM 806 O O . VAL A 1 104 ? -2.255 -6.367 7.789 1.00 96.69 104 VAL A O 1
ATOM 809 N N . GLU A 1 105 ? -3.886 -6.247 6.246 1.00 94.31 105 GLU A N 1
ATOM 810 C CA . GLU A 1 105 ? -4.262 -7.665 6.286 1.00 94.31 105 GLU A CA 1
ATOM 811 C C . GLU A 1 105 ? -3.181 -8.596 5.716 1.00 94.31 105 GLU A C 1
ATOM 813 O O . GLU A 1 105 ? -3.207 -9.807 5.950 1.00 94.31 105 GLU A O 1
ATOM 818 N N . ASN A 1 106 ? -2.181 -8.049 5.023 1.00 92.56 106 ASN A N 1
ATOM 819 C CA . ASN A 1 106 ? -1.094 -8.834 4.466 1.00 92.56 106 ASN A CA 1
ATOM 820 C C . ASN A 1 106 ? -0.217 -9.464 5.567 1.00 92.56 106 ASN A C 1
ATOM 822 O O . ASN A 1 106 ? 0.092 -8.860 6.605 1.00 92.56 106 ASN A O 1
ATOM 826 N N . THR A 1 107 ? 0.232 -10.701 5.351 1.00 88.19 107 THR A N 1
ATOM 827 C CA . THR A 1 107 ? 0.979 -11.482 6.356 1.00 88.19 107 THR A CA 1
ATOM 828 C C . THR A 1 107 ? 2.322 -10.848 6.706 1.00 88.19 107 THR A C 1
ATOM 830 O O . THR A 1 107 ? 2.791 -10.965 7.837 1.00 88.19 107 THR A O 1
ATOM 833 N N . ASN A 1 108 ? 2.908 -10.101 5.777 1.00 90.81 108 ASN A N 1
ATOM 834 C CA . ASN A 1 108 ? 4.195 -9.435 5.927 1.00 90.81 108 ASN A CA 1
ATOM 835 C C . ASN A 1 108 ? 4.083 -7.916 6.164 1.00 90.81 108 ASN A C 1
ATOM 837 O O . ASN A 1 108 ? 5.076 -7.205 6.001 1.00 90.81 108 ASN A O 1
ATOM 841 N N . PHE A 1 109 ? 2.906 -7.404 6.541 1.00 95.12 109 PHE A N 1
ATOM 842 C CA . PHE A 1 109 ? 2.744 -5.987 6.876 1.00 95.12 109 PHE A CA 1
ATOM 843 C C . PHE A 1 109 ? 3.687 -5.575 8.020 1.00 95.12 109 PHE A C 1
ATOM 845 O O . PHE A 1 109 ? 3.719 -6.224 9.077 1.00 95.12 109 PHE A O 1
ATOM 852 N N . SER A 1 110 ? 4.483 -4.530 7.790 1.00 95.75 110 SER A N 1
ATOM 853 C CA . SER A 1 110 ? 5.616 -4.169 8.647 1.00 95.75 110 SER A CA 1
ATOM 854 C C . SER A 1 110 ? 5.275 -3.128 9.717 1.00 95.75 110 SER A C 1
ATOM 856 O O . SER A 1 110 ? 4.258 -2.431 9.662 1.00 95.75 110 SER A O 1
ATOM 858 N N . HIS A 1 111 ? 6.140 -3.006 10.727 1.00 95.75 111 HIS A N 1
ATOM 859 C CA . HIS A 1 111 ? 5.986 -1.987 11.770 1.00 95.75 111 HIS A CA 1
ATOM 860 C C . HIS A 1 111 ? 6.231 -0.572 11.235 1.00 95.75 111 HIS A C 1
ATOM 862 O O . HIS A 1 111 ? 5.614 0.386 11.703 1.00 95.75 111 HIS A O 1
ATOM 868 N N . GLU A 1 112 ? 7.104 -0.445 10.245 1.00 97.25 112 GLU A N 1
ATOM 869 C CA . GLU A 1 112 ? 7.402 0.792 9.539 1.00 97.25 112 GLU A CA 1
ATOM 870 C C . GLU A 1 112 ? 6.198 1.251 8.714 1.00 97.25 112 GLU A C 1
ATOM 872 O O . GLU A 1 112 ? 5.784 2.401 8.842 1.00 97.25 112 GLU A O 1
ATOM 877 N N . ALA A 1 113 ? 5.562 0.333 7.980 1.00 97.06 113 ALA A N 1
ATOM 878 C CA . ALA A 1 113 ? 4.326 0.599 7.252 1.00 97.06 113 ALA A CA 1
ATOM 879 C C . ALA A 1 113 ? 3.193 0.996 8.212 1.00 97.06 113 ALA A C 1
ATOM 881 O O . ALA A 1 113 ? 2.496 1.983 7.982 1.00 97.06 113 ALA A O 1
ATOM 882 N N . LYS A 1 114 ? 3.067 0.312 9.359 1.00 97.25 114 LYS A N 1
ATOM 883 C CA . LYS A 1 114 ? 2.150 0.726 10.433 1.00 97.25 114 LYS A CA 1
ATOM 884 C C . LYS A 1 114 ? 2.412 2.157 10.892 1.00 97.25 114 LYS A C 1
ATOM 886 O O . LYS A 1 114 ? 1.465 2.925 11.024 1.00 97.25 114 LYS A O 1
ATOM 891 N N . ARG A 1 115 ? 3.667 2.519 11.164 1.00 97.56 115 ARG A N 1
ATOM 892 C CA . ARG A 1 115 ? 4.028 3.885 11.567 1.00 97.56 115 ARG A CA 1
ATOM 893 C C . ARG A 1 115 ? 3.630 4.891 10.487 1.00 97.56 115 ARG A C 1
ATOM 895 O O . ARG A 1 115 ? 3.070 5.925 10.832 1.00 97.56 115 ARG A O 1
ATOM 902 N N . GLU A 1 116 ? 3.877 4.575 9.219 1.00 98.12 116 GLU A N 1
ATOM 903 C CA . GLU A 1 116 ? 3.532 5.445 8.093 1.00 98.12 116 GLU A CA 1
ATOM 904 C C . GLU A 1 116 ? 2.016 5.687 7.994 1.00 98.12 116 GLU A C 1
ATOM 906 O O . GLU A 1 116 ? 1.595 6.835 7.877 1.00 98.12 116 GLU A O 1
ATOM 911 N N . ILE A 1 117 ? 1.190 4.644 8.166 1.00 97.88 117 ILE A N 1
ATOM 912 C CA . ILE A 1 117 ? -0.277 4.787 8.251 1.00 97.88 117 ILE A CA 1
ATOM 913 C C . ILE A 1 117 ? -0.673 5.711 9.410 1.00 97.88 117 ILE A C 1
ATOM 915 O O . ILE A 1 117 ? -1.490 6.611 9.237 1.00 97.88 117 ILE A O 1
ATOM 919 N N . MET A 1 118 ? -0.081 5.531 10.596 1.00 98.00 118 MET A N 1
ATOM 920 C CA . MET A 1 118 ? -0.424 6.351 11.768 1.00 98.00 118 MET A CA 1
ATOM 921 C C . MET A 1 118 ? -0.055 7.828 11.580 1.00 98.00 118 MET A C 1
ATOM 923 O O . MET A 1 118 ? -0.787 8.700 12.041 1.00 98.00 118 MET A O 1
ATOM 927 N N . VAL A 1 119 ? 1.068 8.115 10.916 1.00 97.50 119 VAL A N 1
ATOM 928 C CA . VAL A 1 119 ? 1.490 9.490 10.598 1.00 97.50 119 VAL A CA 1
ATOM 929 C C . VAL A 1 119 ? 0.580 10.105 9.533 1.00 97.50 119 VAL A C 1
ATOM 931 O O . VAL A 1 119 ? 0.213 11.275 9.641 1.00 97.50 119 VAL A O 1
ATOM 934 N N . GLY A 1 120 ? 0.197 9.320 8.525 1.00 97.25 120 GLY A N 1
ATOM 935 C CA . GLY A 1 120 ? -0.613 9.771 7.397 1.00 97.25 120 GLY A CA 1
ATOM 936 C C . GLY A 1 120 ? -2.122 9.799 7.642 1.00 97.25 120 GLY A C 1
ATOM 937 O O . GLY A 1 120 ? -2.848 10.284 6.782 1.00 97.25 120 GLY A O 1
ATOM 938 N N . LEU A 1 121 ? -2.609 9.332 8.795 1.00 96.81 121 LEU A N 1
ATOM 939 C CA . LEU A 1 121 ? -4.042 9.170 9.071 1.00 96.81 121 LEU A CA 1
ATOM 940 C C . LEU A 1 121 ? -4.851 10.474 8.952 1.00 96.81 121 LEU A C 1
ATOM 942 O O . LEU A 1 121 ? -6.020 10.447 8.580 1.00 96.81 121 LEU A O 1
ATOM 946 N N . ASN A 1 122 ? -4.225 11.623 9.215 1.00 97.12 122 ASN A N 1
ATOM 947 C CA . ASN A 1 122 ? -4.861 12.935 9.057 1.00 97.12 122 ASN A CA 1
ATOM 948 C C . ASN A 1 122 ? -5.119 13.327 7.589 1.00 97.12 122 ASN A C 1
ATOM 950 O O . ASN A 1 122 ? -5.806 14.315 7.356 1.00 97.12 122 ASN A O 1
ATOM 954 N N . ASN A 1 123 ? -4.588 12.577 6.616 1.00 97.75 123 ASN A N 1
ATOM 955 C CA . ASN A 1 123 ? -4.874 12.761 5.186 1.00 97.75 123 ASN A CA 1
ATOM 956 C C . ASN A 1 123 ? -6.147 12.026 4.724 1.00 97.75 123 ASN A C 1
ATOM 958 O O . ASN A 1 123 ? -6.468 12.035 3.534 1.00 97.75 123 ASN A O 1
ATOM 962 N N . ILE A 1 124 ? -6.842 11.356 5.645 1.00 97.88 124 ILE A N 1
ATOM 963 C CA . ILE A 1 124 ? -8.210 10.871 5.467 1.00 97.88 124 ILE A CA 1
ATOM 964 C C . ILE A 1 124 ? -9.105 11.898 6.160 1.00 97.88 124 ILE A C 1
ATOM 966 O O . ILE A 1 124 ? -8.890 12.201 7.332 1.00 97.88 124 ILE A O 1
ATOM 970 N N . GLU A 1 125 ? -10.079 12.470 5.467 1.00 97.94 125 GLU A N 1
ATOM 971 C CA . GLU A 1 125 ? -11.010 13.442 6.053 1.00 97.94 125 GLU A CA 1
ATOM 972 C C . GLU A 1 125 ? -12.146 12.729 6.797 1.00 97.94 125 GLU A C 1
ATOM 974 O O . GLU A 1 125 ? -12.508 13.123 7.911 1.00 97.94 125 GLU A O 1
ATOM 979 N N . SER A 1 126 ? -12.660 11.643 6.215 1.00 97.94 126 SER A N 1
ATOM 980 C CA . SER A 1 126 ? -13.710 10.799 6.784 1.00 97.94 126 SER A CA 1
ATOM 981 C C . SER A 1 126 ? -13.265 10.129 8.085 1.00 97.94 126 SER A C 1
ATOM 983 O O . SER A 1 126 ? -12.376 9.278 8.110 1.00 97.94 126 SER A O 1
ATOM 985 N N . GLU A 1 127 ? -13.922 10.481 9.190 1.00 98.00 127 GLU A N 1
ATOM 986 C CA . GLU A 1 127 ? -13.647 9.884 10.500 1.00 98.00 127 GLU A CA 1
ATOM 987 C C . GLU A 1 127 ? -13.996 8.388 10.543 1.00 98.00 127 GLU A C 1
ATOM 989 O O . GLU A 1 127 ? -13.298 7.608 11.187 1.00 98.00 127 GLU A O 1
ATOM 994 N N . GLU A 1 128 ? -15.034 7.974 9.812 1.00 97.94 128 GLU A N 1
ATOM 995 C CA . GLU A 1 128 ? -15.418 6.564 9.678 1.00 97.94 128 GLU A CA 1
ATOM 996 C C . GLU A 1 128 ? -14.280 5.739 9.062 1.00 97.94 128 GLU A C 1
ATOM 998 O O . GLU A 1 128 ? -13.901 4.696 9.597 1.00 97.94 128 GLU A O 1
ATOM 1003 N N . GLU A 1 129 ? -13.661 6.253 7.998 1.00 98.19 129 GLU A N 1
ATOM 1004 C CA . GLU A 1 129 ? -12.545 5.579 7.332 1.00 98.19 129 GLU A CA 1
ATOM 1005 C C . GLU A 1 129 ? -11.283 5.547 8.198 1.00 98.19 129 GLU A C 1
ATOM 1007 O O . GLU A 1 129 ? -10.582 4.531 8.238 1.00 98.19 129 GLU A O 1
ATOM 1012 N N . LYS A 1 130 ? -11.012 6.605 8.974 1.00 98.38 130 LYS A N 1
ATOM 1013 C CA . LYS A 1 130 ? -9.914 6.577 9.955 1.00 98.38 130 LYS A CA 1
ATOM 1014 C C . LYS A 1 130 ? -10.112 5.477 10.987 1.00 98.38 130 LYS A C 1
ATOM 1016 O O . LYS A 1 130 ? -9.167 4.738 11.265 1.00 98.38 130 LYS A O 1
ATOM 1021 N N . ILE A 1 131 ? -11.315 5.370 11.554 1.00 97.75 131 ILE A N 1
ATOM 1022 C CA . ILE A 1 131 ? -11.647 4.337 12.541 1.00 97.75 131 ILE A CA 1
ATOM 1023 C C . ILE A 1 131 ? -11.480 2.952 11.910 1.00 97.75 131 ILE A C 1
ATOM 1025 O O . ILE A 1 131 ? -10.804 2.106 12.493 1.00 97.75 131 ILE A O 1
ATOM 1029 N N . ARG A 1 132 ? -11.982 2.747 10.686 1.00 97.50 132 ARG A N 1
ATOM 1030 C CA . ARG A 1 132 ? -11.849 1.477 9.955 1.00 97.50 132 ARG A CA 1
ATOM 1031 C C . ARG A 1 132 ? -10.386 1.056 9.771 1.00 97.50 132 ARG A C 1
ATOM 1033 O O . ARG A 1 132 ? -10.028 -0.090 10.053 1.00 97.50 132 ARG A O 1
ATOM 1040 N N . VAL A 1 133 ? -9.521 1.981 9.353 1.00 97.62 133 VAL A N 1
ATOM 1041 C CA . VAL A 1 133 ? -8.077 1.725 9.198 1.00 97.62 133 VAL A CA 1
ATOM 1042 C C . VAL A 1 133 ? -7.407 1.454 10.552 1.00 97.62 133 VAL A C 1
ATOM 1044 O O . VAL A 1 133 ? -6.591 0.534 10.669 1.00 97.62 133 VAL A O 1
ATOM 1047 N N . LEU A 1 134 ? -7.747 2.221 11.592 1.00 96.75 134 LEU A N 1
ATOM 1048 C CA . LEU A 1 134 ? -7.214 2.026 12.943 1.00 96.75 134 LEU A CA 1
ATOM 1049 C C . LEU A 1 134 ? -7.586 0.657 13.514 1.00 96.75 134 LEU A C 1
ATOM 1051 O O . LEU A 1 134 ? -6.718 -0.019 14.076 1.00 96.75 134 LEU A O 1
ATOM 1055 N N . ASP A 1 135 ? -8.835 0.240 13.340 1.00 95.81 135 ASP A N 1
ATOM 1056 C CA . ASP A 1 135 ? -9.327 -1.059 13.783 1.00 95.81 135 ASP A CA 1
ATOM 1057 C C . ASP A 1 135 ? -8.557 -2.186 13.093 1.00 95.81 135 ASP A C 1
ATOM 1059 O O . ASP A 1 135 ? -8.018 -3.061 13.777 1.00 95.81 135 ASP A O 1
ATOM 1063 N N . ALA A 1 136 ? -8.376 -2.125 11.770 1.00 95.25 136 ALA A N 1
ATOM 1064 C CA . ALA A 1 136 ? -7.569 -3.109 11.042 1.00 95.25 136 ALA A CA 1
ATOM 1065 C C . ALA A 1 136 ? -6.139 -3.221 11.615 1.00 95.25 136 ALA A C 1
ATOM 1067 O O . ALA A 1 136 ? -5.628 -4.319 11.871 1.00 95.25 136 ALA A O 1
ATOM 1068 N N . VAL A 1 137 ? -5.500 -2.083 11.907 1.00 94.06 137 VAL A N 1
ATOM 1069 C CA . VAL A 1 137 ? -4.142 -2.024 12.480 1.00 94.06 137 VAL A CA 1
ATOM 1070 C C . VAL A 1 137 ? -4.079 -2.556 13.921 1.00 94.06 137 VAL A C 1
ATOM 1072 O O . VAL A 1 137 ? -3.039 -3.091 14.341 1.00 94.06 137 VAL A O 1
ATOM 1075 N N . GLN A 1 138 ? -5.146 -2.389 14.706 1.00 89.94 138 GLN A N 1
ATOM 1076 C CA . GLN A 1 138 ? -5.232 -2.859 16.092 1.00 89.94 138 GLN A CA 1
ATOM 1077 C C . GLN A 1 138 ? -5.570 -4.352 16.175 1.00 89.94 138 GLN A C 1
ATOM 1079 O O . GLN A 1 138 ? -4.854 -5.095 16.856 1.00 89.94 138 GLN A O 1
ATOM 1084 N N . PHE A 1 139 ? -6.596 -4.818 15.460 1.00 83.56 139 PHE A N 1
ATOM 1085 C CA . PHE A 1 139 ? -7.090 -6.197 15.544 1.00 83.56 139 PHE A CA 1
ATOM 1086 C C . PHE A 1 139 ? -6.130 -7.228 14.952 1.00 83.56 139 PHE A C 1
ATOM 1088 O O . PHE A 1 139 ? -6.056 -8.349 15.467 1.00 83.56 139 PHE A O 1
ATOM 1095 N N . ARG A 1 140 ? -5.277 -6.844 13.990 1.00 75.69 140 ARG A N 1
ATOM 1096 C CA . ARG A 1 140 ? -4.163 -7.696 13.526 1.00 75.69 140 ARG A CA 1
ATOM 1097 C C . ARG A 1 140 ? -3.301 -8.213 14.684 1.00 75.69 140 ARG A C 1
ATOM 1099 O O . ARG A 1 140 ? -2.828 -9.348 14.664 1.00 75.69 140 ARG A O 1
ATOM 1106 N N . ARG A 1 141 ? -3.119 -7.399 15.729 1.00 59.34 141 ARG A N 1
ATOM 1107 C CA . ARG A 1 141 ? -2.311 -7.752 16.906 1.00 59.34 141 ARG A CA 1
ATOM 1108 C C . ARG A 1 141 ? -2.959 -8.844 17.766 1.00 59.34 141 ARG A C 1
ATOM 1110 O O . ARG A 1 141 ? -2.244 -9.548 18.473 1.00 59.34 141 ARG A O 1
ATOM 1117 N N . ILE A 1 142 ? -4.281 -8.997 17.713 1.00 60.78 142 ILE A N 1
ATOM 1118 C CA . ILE A 1 142 ? -5.016 -9.979 18.523 1.00 60.78 142 ILE A CA 1
ATOM 1119 C C . ILE A 1 142 ? -5.001 -11.355 17.844 1.00 60.78 142 ILE A C 1
ATOM 1121 O O . ILE A 1 142 ? -4.730 -12.353 18.510 1.00 60.78 142 ILE A O 1
ATOM 1125 N N . GLY A 1 143 ? -5.178 -11.411 16.519 1.00 56.62 143 GLY A N 1
ATOM 1126 C CA . GLY A 1 143 ? -5.166 -12.672 15.761 1.00 56.62 143 GLY A CA 1
ATOM 1127 C C . GLY A 1 143 ? -3.825 -13.420 15.803 1.00 56.62 143 GLY A C 1
ATOM 1128 O O . GLY A 1 143 ? -3.803 -14.640 15.952 1.00 56.62 143 GLY A O 1
ATOM 1129 N N . VAL A 1 144 ? -2.696 -12.700 15.760 1.00 57.97 144 VAL A N 1
ATOM 1130 C CA . VAL A 1 144 ? -1.352 -13.313 15.853 1.00 57.97 144 VAL A CA 1
ATOM 1131 C C . VAL A 1 144 ? -1.086 -13.897 17.248 1.00 57.97 144 VAL A C 1
ATOM 1133 O O . VAL A 1 144 ? -0.506 -14.975 17.367 1.00 57.97 144 VAL A O 1
ATOM 1136 N N . ASN A 1 145 ? -1.555 -13.229 18.307 1.00 51.50 145 ASN A N 1
ATOM 1137 C CA . ASN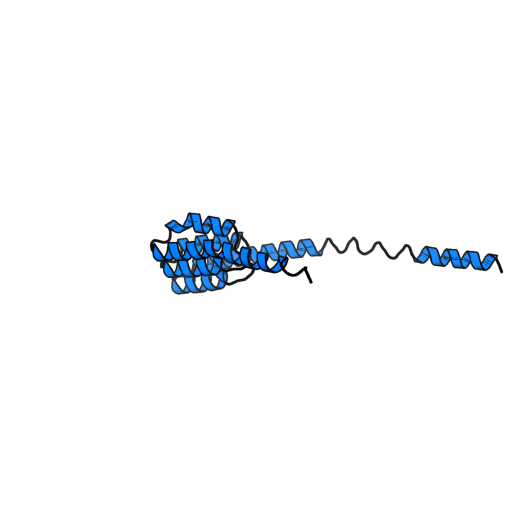 A 1 145 ? -1.381 -13.709 19.680 1.00 51.50 145 ASN A CA 1
ATOM 1138 C C . ASN A 1 145 ? -2.282 -14.914 19.998 1.00 51.50 145 ASN A C 1
ATOM 1140 O O . ASN A 1 145 ? -1.859 -15.806 20.731 1.00 51.50 145 ASN A O 1
ATOM 1144 N N . ALA A 1 146 ? -3.487 -14.978 19.421 1.00 55.97 146 ALA A N 1
ATOM 1145 C CA . ALA A 1 146 ? -4.377 -16.131 19.564 1.00 55.97 146 ALA A CA 1
ATOM 1146 C C . ALA A 1 146 ? -3.789 -17.397 18.908 1.00 55.97 146 ALA A C 1
ATOM 1148 O O . ALA A 1 146 ? -3.746 -18.450 19.540 1.00 55.97 146 ALA A O 1
ATOM 1149 N N . ALA A 1 147 ? -3.229 -17.279 17.698 1.00 56.78 147 ALA A N 1
ATOM 1150 C CA . ALA A 1 147 ? -2.614 -18.407 16.987 1.00 56.78 147 ALA A CA 1
ATOM 1151 C C . ALA A 1 147 ? -1.332 -18.947 17.661 1.00 56.78 147 ALA A C 1
ATOM 1153 O O . ALA A 1 147 ? -0.984 -20.118 17.500 1.00 56.78 147 ALA A O 1
ATOM 1154 N N . MET A 1 148 ? -0.617 -18.119 18.431 1.00 57.28 148 MET A N 1
ATOM 1155 C CA . MET A 1 148 ? 0.529 -18.567 19.235 1.00 57.28 148 MET A CA 1
ATOM 1156 C C . MET A 1 148 ? 0.120 -19.262 20.544 1.00 57.28 148 MET A C 1
ATOM 1158 O O . MET A 1 148 ? 0.870 -20.108 21.027 1.00 57.28 148 MET A O 1
ATOM 1162 N N . GLY A 1 149 ? -1.058 -18.954 21.097 1.00 57.84 149 GLY A N 1
ATOM 1163 C CA . GLY A 1 149 ? -1.571 -19.581 22.321 1.00 57.84 149 GLY A CA 1
ATOM 1164 C C . GLY A 1 149 ? -1.984 -21.047 22.143 1.00 57.84 149 GLY A C 1
ATOM 1165 O O . GLY A 1 149 ? -1.767 -21.853 23.043 1.00 57.84 149 GLY A O 1
ATOM 1166 N N . GLU A 1 150 ? -2.501 -21.427 20.970 1.00 56.94 150 GLU A N 1
ATOM 1167 C CA . GLU A 1 150 ? -2.955 -22.806 20.706 1.00 56.94 150 GLU A CA 1
ATOM 1168 C C . GLU A 1 150 ? -1.807 -23.807 20.481 1.00 56.94 150 GLU A C 1
ATOM 1170 O O . GLU A 1 150 ? -1.978 -25.005 20.694 1.00 56.94 150 GLU A O 1
ATOM 1175 N N . ARG A 1 151 ? -0.603 -23.349 20.107 1.00 56.41 151 ARG A N 1
ATOM 1176 C CA . ARG A 1 151 ? 0.551 -24.239 19.858 1.00 56.41 151 ARG A CA 1
ATOM 1177 C C . ARG A 1 151 ? 1.290 -24.709 21.114 1.00 56.41 151 ARG A C 1
ATOM 1179 O O . ARG A 1 151 ? 2.139 -25.587 20.994 1.00 56.41 151 ARG A O 1
ATOM 1186 N N . MET A 1 152 ? 0.992 -24.162 22.294 1.00 58.66 152 MET A N 1
ATOM 1187 C CA . MET A 1 152 ? 1.654 -24.558 23.550 1.00 58.66 152 MET A CA 1
ATOM 1188 C C . MET A 1 152 ? 0.809 -25.472 24.454 1.00 58.66 152 MET A C 1
ATOM 1190 O O . MET A 1 152 ? 1.306 -25.909 25.484 1.00 58.66 152 MET A O 1
ATOM 1194 N N . GLY A 1 153 ? -0.430 -25.806 24.072 1.00 57.62 153 GLY A N 1
ATOM 1195 C CA . GLY A 1 153 ? -1.334 -26.634 24.886 1.00 57.62 153 GLY A CA 1
ATOM 1196 C C . GLY A 1 153 ? -1.376 -28.133 24.554 1.00 57.62 153 GLY A C 1
ATOM 1197 O O . GLY A 1 153 ? -2.209 -28.834 25.109 1.00 57.62 153 GLY A O 1
ATOM 1198 N N . GLY A 1 154 ? -0.542 -28.630 23.632 1.00 55.53 154 GLY A N 1
ATOM 1199 C CA . GLY A 1 154 ? -0.674 -29.983 23.059 1.00 55.53 154 GLY A CA 1
ATOM 1200 C C . GLY A 1 154 ? 0.369 -31.021 23.490 1.00 55.53 154 GLY A C 1
ATOM 1201 O O . GLY A 1 154 ? 0.602 -31.962 22.738 1.00 55.53 154 GLY A O 1
ATOM 1202 N N . ALA A 1 155 ? 1.046 -30.839 24.626 1.00 54.41 155 ALA A N 1
ATOM 1203 C CA . ALA A 1 155 ? 2.123 -31.731 25.073 1.00 54.41 155 ALA A CA 1
ATOM 1204 C C . ALA A 1 155 ? 1.934 -32.223 26.518 1.00 54.41 155 ALA A C 1
ATOM 1206 O O . ALA A 1 155 ? 2.881 -32.213 27.295 1.00 54.41 155 ALA A O 1
ATOM 1207 N N . GLU A 1 156 ? 0.724 -32.649 26.875 1.00 53.91 156 GLU A N 1
ATOM 1208 C CA . GLU A 1 156 ? 0.476 -33.486 28.054 1.00 53.91 156 GLU A CA 1
ATOM 1209 C C . GLU A 1 156 ? -0.640 -34.487 27.722 1.00 53.91 156 GLU A C 1
ATOM 1211 O O . GLU A 1 156 ? -1.809 -34.208 27.959 1.00 53.91 156 GLU A O 1
ATOM 1216 N N . GLU A 1 157 ? -0.281 -35.629 27.129 1.00 49.50 157 GLU A N 1
ATOM 1217 C CA . GLU A 1 157 ? -1.008 -36.905 27.263 1.00 49.50 157 GLU A CA 1
ATOM 1218 C C . GLU A 1 157 ? -0.071 -38.088 26.982 1.00 49.50 157 GLU A C 1
ATOM 1220 O O . GLU A 1 157 ? 0.693 -38.028 25.988 1.00 49.50 157 GLU A O 1
#

Organism: NCBI:txid1936003

Foldseek 3Di:
DVVVVVVVVVVVVVVPPPPPDPPPPVPPPVVVVVVVVVVVVLVVLLVQLVVLLPDPDLVSSLVSLQVSLQDAPQDPVSLLSSLVSLLVRHDALVSSLNSLLSNLPHPPNDPSSVVSCVVSLVSRPDPVSSVSNVCSNVVVVVVVVVVVVVVVPPPDD

pLDDT: mean 82.5, std 19.78, range [49.09, 98.69]

Radius of gyration: 27.65 Å; chains: 1; bounding box: 69×78×43 Å

Secondary structure (DSSP, 8-state):
-HHHHHHHHHHHHHTTSSSSSTTSSTTSSHHHHHHHHHHHHHHHHHHHHHHHHT-S-HHHHHHHHHHHHT-TT--HHHHHHHHHHHHHH---HHHHHHHHHHHHTSTT--HHHHHHHHHHGGG---HHHHHHHHHHHHHHHHHHHHHHHGGGS----